Protein AF-A0A2W5EK81-F1 (afdb_monomer_lite)

Sequence (84 aa):
MTKEEILEIIKRIKNFETTELVFALKKRNTINGYIMQLGNFEYLNSKNYWHVLTFEKKEEWDATRNIDLIRLFPGDAFAKITKK

Organism: NCBI:txid151895

Structure (mmCIF, N/CA/C/O backbone):
data_AF-A0A2W5EK81-F1
#
_entry.id   AF-A0A2W5EK81-F1
#
loop_
_atom_site.group_PDB
_atom_site.id
_atom_site.type_symbol
_atom_site.label_atom_id
_atom_site.label_alt_id
_atom_site.label_comp_id
_atom_site.label_asym_id
_atom_site.label_entity_id
_atom_site.label_seq_id
_atom_site.pdbx_PDB_ins_code
_atom_site.Cartn_x
_atom_site.Cartn_y
_atom_site.Cartn_z
_atom_site.occupancy
_atom_site.B_iso_or_equiv
_atom_site.auth_seq_id
_atom_site.auth_comp_id
_atom_site.auth_asym_id
_atom_site.auth_atom_id
_atom_site.pdbx_PDB_model_num
ATOM 1 N N . MET A 1 1 ? -7.601 0.338 9.185 1.00 92.81 1 MET A N 1
ATOM 2 C CA . MET A 1 1 ? -6.444 0.604 10.057 1.00 92.81 1 MET A CA 1
ATOM 3 C C . MET A 1 1 ? -6.134 2.088 9.979 1.00 92.81 1 MET A C 1
ATOM 5 O O . MET A 1 1 ? -6.399 2.696 8.939 1.00 92.81 1 MET A O 1
ATOM 9 N N . THR A 1 2 ? -5.639 2.673 11.063 1.00 94.56 2 THR A N 1
ATOM 10 C CA . THR A 1 2 ? -5.195 4.071 11.082 1.00 94.56 2 THR A CA 1
ATOM 11 C C . THR A 1 2 ? -3.875 4.216 10.325 1.00 94.56 2 THR A C 1
ATOM 13 O O . THR A 1 2 ? -3.164 3.233 10.086 1.00 94.56 2 THR A O 1
ATOM 16 N N . LYS A 1 3 ? -3.526 5.449 9.945 1.00 94.56 3 LYS A N 1
ATOM 17 C CA . LYS A 1 3 ? -2.241 5.710 9.287 1.00 94.56 3 LYS A CA 1
ATOM 18 C C . LYS A 1 3 ? -1.072 5.338 10.205 1.00 94.56 3 LYS A C 1
ATOM 20 O O . LYS A 1 3 ? -0.099 4.771 9.722 1.00 94.56 3 LYS A O 1
ATOM 25 N N . GLU A 1 4 ? -1.173 5.611 11.511 1.00 95.25 4 GLU A N 1
ATOM 26 C CA . GLU A 1 4 ? -0.122 5.305 12.485 1.00 95.25 4 GLU A CA 1
ATOM 27 C C . GLU A 1 4 ? 0.150 3.802 12.575 1.00 95.25 4 GLU A C 1
ATOM 29 O O . GLU A 1 4 ? 1.311 3.397 12.526 1.00 95.25 4 GLU A O 1
ATOM 34 N N . GLU A 1 5 ? -0.902 2.976 12.620 1.00 94.75 5 GLU A N 1
ATOM 35 C CA . GLU A 1 5 ? -0.770 1.514 12.635 1.00 94.75 5 GLU A CA 1
ATOM 36 C C . GLU A 1 5 ? -0.034 1.004 11.389 1.00 94.75 5 GLU A C 1
ATOM 38 O O . GLU A 1 5 ? 0.878 0.180 11.477 1.00 94.75 5 GLU A O 1
ATOM 43 N N . ILE A 1 6 ? -0.411 1.510 10.212 1.00 94.12 6 ILE A N 1
ATOM 44 C CA . ILE A 1 6 ? 0.189 1.089 8.941 1.00 94.12 6 ILE A CA 1
ATOM 45 C C . ILE A 1 6 ? 1.648 1.558 8.858 1.00 94.12 6 ILE A C 1
ATOM 47 O O . ILE A 1 6 ? 2.519 0.781 8.466 1.00 94.12 6 ILE A O 1
ATOM 51 N N . LEU A 1 7 ? 1.945 2.791 9.283 1.00 92.94 7 LEU A N 1
ATOM 52 C CA . LEU A 1 7 ? 3.313 3.310 9.341 1.00 92.94 7 LEU A CA 1
ATOM 53 C C . LEU A 1 7 ? 4.197 2.495 10.283 1.00 92.94 7 LEU A C 1
ATOM 55 O O . LEU A 1 7 ? 5.358 2.255 9.961 1.00 92.94 7 LEU A O 1
ATOM 59 N N . GLU A 1 8 ? 3.681 2.060 11.432 1.00 94.06 8 GLU A N 1
ATOM 60 C CA . GLU A 1 8 ? 4.445 1.222 12.356 1.00 94.06 8 GLU A CA 1
ATOM 61 C C . GLU A 1 8 ? 4.793 -0.138 11.733 1.00 94.06 8 GLU A C 1
ATOM 63 O O . GLU A 1 8 ? 5.934 -0.594 11.839 1.00 94.06 8 GLU A O 1
ATOM 68 N N . ILE A 1 9 ? 3.850 -0.752 11.013 1.00 92.94 9 ILE A N 1
ATOM 69 C CA . ILE A 1 9 ? 4.088 -1.999 10.271 1.00 92.94 9 ILE A CA 1
ATOM 70 C C . ILE A 1 9 ? 5.168 -1.793 9.207 1.00 92.94 9 ILE A C 1
ATOM 72 O O . ILE A 1 9 ? 6.125 -2.565 9.147 1.00 92.94 9 ILE A O 1
ATOM 76 N N . ILE A 1 10 ? 5.049 -0.732 8.408 1.00 90.56 10 ILE A N 1
ATOM 77 C CA . ILE A 1 10 ? 6.013 -0.395 7.356 1.00 90.56 10 ILE A CA 1
ATOM 78 C C . ILE A 1 10 ? 7.406 -0.157 7.944 1.00 90.56 10 ILE A C 1
ATOM 80 O O . ILE A 1 10 ? 8.378 -0.712 7.443 1.00 90.56 10 ILE A O 1
ATOM 84 N N . LYS A 1 11 ? 7.518 0.597 9.045 1.00 90.81 11 LYS A N 1
ATOM 85 C CA . LYS A 1 11 ? 8.800 0.863 9.723 1.00 90.81 11 LYS A CA 1
ATOM 86 C C . LYS A 1 11 ? 9.501 -0.414 10.190 1.00 90.81 11 LYS A C 1
ATOM 88 O O . LYS A 1 11 ? 10.729 -0.466 10.199 1.00 90.81 11 LYS A O 1
ATOM 93 N N . ARG A 1 12 ? 8.746 -1.450 10.570 1.00 92.88 12 ARG A N 1
ATOM 94 C CA . ARG A 1 12 ? 9.306 -2.763 10.944 1.00 92.88 12 ARG A CA 1
ATOM 95 C C . ARG A 1 12 ? 9.829 -3.545 9.732 1.00 92.88 12 ARG A C 1
ATOM 97 O O . ARG A 1 12 ? 10.652 -4.444 9.897 1.00 92.88 12 ARG A O 1
ATOM 104 N N . ILE A 1 13 ? 9.390 -3.209 8.520 1.00 91.62 13 ILE A N 1
ATOM 105 C CA . ILE A 1 13 ? 9.771 -3.872 7.270 1.00 91.62 13 ILE A CA 1
ATOM 106 C C . ILE A 1 13 ? 10.785 -2.988 6.532 1.00 91.62 13 ILE A C 1
ATOM 108 O O . ILE A 1 13 ? 10.419 -2.108 5.760 1.00 91.62 13 ILE A O 1
ATOM 112 N N . LYS A 1 14 ? 12.084 -3.251 6.735 1.00 80.19 14 LYS A N 1
ATOM 113 C CA . LYS A 1 14 ? 13.185 -2.436 6.174 1.00 80.19 14 LYS A CA 1
ATOM 114 C C . LYS A 1 14 ? 13.078 -2.151 4.664 1.00 80.19 14 LYS A C 1
ATOM 116 O O . LYS A 1 14 ? 13.447 -1.064 4.250 1.00 80.19 14 LYS A O 1
ATOM 121 N N . ASN A 1 15 ? 12.569 -3.098 3.869 1.00 87.44 15 ASN A N 1
ATOM 122 C CA . ASN A 1 15 ? 12.458 -2.997 2.406 1.00 87.44 15 ASN A CA 1
ATOM 123 C C . ASN A 1 15 ? 11.007 -3.194 1.939 1.00 87.44 15 ASN A C 1
ATOM 125 O O . ASN A 1 15 ? 10.722 -4.061 1.112 1.00 87.44 15 ASN A O 1
ATOM 129 N N . PHE A 1 16 ? 10.056 -2.469 2.527 1.00 86.88 16 PHE A N 1
ATOM 130 C CA . PHE A 1 16 ? 8.625 -2.697 2.288 1.00 86.88 16 PHE A CA 1
ATOM 131 C C . PHE A 1 16 ? 8.189 -2.526 0.821 1.00 86.88 16 PHE A C 1
ATOM 133 O O . PHE A 1 16 ? 7.217 -3.153 0.416 1.00 86.88 16 PHE A O 1
ATOM 140 N N . GLU A 1 17 ? 8.909 -1.737 0.020 1.00 85.75 17 GLU A N 1
ATOM 141 C CA . GLU A 1 17 ? 8.607 -1.524 -1.406 1.00 85.75 17 GLU A CA 1
ATOM 142 C C . GLU A 1 17 ? 8.883 -2.756 -2.275 1.00 85.75 17 GLU A C 1
ATOM 144 O O . GLU A 1 17 ? 8.276 -2.944 -3.327 1.00 85.75 17 GLU A O 1
ATOM 149 N N . THR A 1 18 ? 9.798 -3.618 -1.833 1.00 89.62 18 THR A N 1
ATOM 150 C CA . THR A 1 18 ? 10.161 -4.866 -2.521 1.00 89.62 18 THR A CA 1
ATOM 151 C C . THR A 1 18 ? 9.705 -6.105 -1.760 1.00 89.62 18 THR A C 1
ATOM 153 O O . THR A 1 18 ? 9.839 -7.224 -2.251 1.00 89.62 18 THR A O 1
ATOM 156 N N . THR A 1 19 ? 9.141 -5.921 -0.567 1.00 93.62 19 THR A N 1
ATOM 157 C CA . THR A 1 19 ? 8.601 -7.007 0.248 1.00 93.62 19 THR A CA 1
ATOM 158 C C . THR A 1 19 ? 7.158 -7.271 -0.146 1.00 93.62 19 THR A C 1
ATOM 160 O O . THR A 1 19 ? 6.327 -6.368 -0.102 1.00 93.62 19 THR A O 1
ATOM 163 N N . GLU A 1 20 ? 6.847 -8.522 -0.483 1.00 94.75 20 GLU A N 1
ATOM 164 C CA . GLU A 1 20 ? 5.462 -8.924 -0.701 1.00 94.75 20 GLU A CA 1
ATOM 165 C C . GLU A 1 20 ? 4.698 -8.911 0.633 1.00 94.75 20 GLU A C 1
ATOM 167 O O . GLU A 1 20 ? 5.118 -9.482 1.647 1.00 94.75 20 GLU A O 1
ATOM 172 N N . LEU A 1 21 ? 3.562 -8.228 0.622 1.00 95.81 21 LEU A N 1
ATOM 173 C CA . LEU A 1 21 ? 2.664 -8.042 1.743 1.00 95.81 21 LEU A CA 1
ATOM 174 C C . LEU A 1 21 ? 1.304 -8.642 1.412 1.00 95.81 21 LEU A C 1
ATOM 176 O O . LEU A 1 21 ? 0.806 -8.562 0.289 1.00 95.81 21 LEU A O 1
ATOM 180 N N . VAL A 1 22 ? 0.690 -9.209 2.439 1.00 96.62 22 VAL A N 1
ATOM 181 C CA . VAL A 1 22 ? -0.681 -9.697 2.426 1.00 96.62 22 VAL A CA 1
ATOM 182 C C . VAL A 1 22 ? -1.555 -8.626 3.066 1.00 96.62 22 VAL A C 1
ATOM 184 O O . VAL A 1 22 ? -1.381 -8.292 4.241 1.00 96.62 22 VAL A O 1
ATOM 187 N N . PHE A 1 23 ? -2.504 -8.092 2.303 1.00 96.38 23 PHE A N 1
ATOM 188 C CA . PHE A 1 23 ? -3.469 -7.097 2.760 1.00 96.38 23 PHE A CA 1
ATOM 189 C C . PHE A 1 23 ? -4.838 -7.761 2.897 1.00 96.38 23 PHE A C 1
ATOM 191 O O . PHE A 1 23 ? -5.569 -7.945 1.919 1.00 96.38 23 PHE A O 1
ATOM 198 N N . ALA A 1 24 ? -5.205 -8.116 4.125 1.00 96.81 24 ALA A N 1
ATOM 199 C CA . ALA A 1 24 ? -6.555 -8.568 4.429 1.00 96.81 24 ALA A CA 1
ATOM 200 C C . ALA A 1 24 ? -7.500 -7.359 4.404 1.00 96.81 24 ALA A C 1
ATOM 202 O O . ALA A 1 24 ? -7.298 -6.391 5.144 1.00 96.81 24 ALA A O 1
ATOM 203 N N . LEU A 1 25 ? -8.531 -7.402 3.557 1.00 95.75 25 LEU A N 1
ATOM 204 C CA . LEU A 1 25 ? -9.500 -6.317 3.389 1.00 95.75 25 LEU A CA 1
ATOM 205 C C . LEU A 1 25 ? -10.791 -6.612 4.160 1.00 95.75 25 LEU A C 1
ATOM 207 O O . LEU A 1 25 ? -11.254 -7.744 4.212 1.00 95.75 25 LEU A O 1
ATOM 211 N N . LYS A 1 26 ? -11.416 -5.577 4.731 1.00 94.12 26 LYS A N 1
ATOM 212 C CA . LYS A 1 26 ? -12.657 -5.732 5.518 1.00 94.12 26 LYS A CA 1
ATOM 213 C C . LYS A 1 26 ? -13.876 -6.128 4.682 1.00 94.12 26 LYS A C 1
ATOM 215 O O . LYS A 1 26 ? -14.794 -6.752 5.195 1.00 94.12 26 LYS A O 1
ATOM 220 N N . LYS A 1 27 ? -13.931 -5.678 3.424 1.00 92.94 27 LYS A N 1
ATOM 221 C CA . LYS A 1 27 ? -15.116 -5.788 2.547 1.00 92.94 27 LYS A CA 1
ATOM 222 C C . LYS A 1 27 ? -14.846 -6.537 1.239 1.00 92.94 27 LYS A C 1
ATOM 224 O O . LYS A 1 27 ? -15.691 -6.533 0.351 1.00 92.94 27 LYS A O 1
ATOM 229 N N . ARG A 1 28 ? -13.640 -7.072 1.060 1.00 90.62 28 ARG A N 1
ATOM 230 C CA . ARG A 1 28 ? -13.164 -7.670 -0.195 1.00 90.62 28 ARG A CA 1
ATOM 231 C C . ARG A 1 28 ? -12.214 -8.817 0.123 1.00 90.62 28 ARG A C 1
ATOM 233 O O . ARG A 1 28 ? -11.766 -8.942 1.258 1.00 90.62 28 ARG A O 1
ATOM 240 N N . ASN A 1 29 ? -11.878 -9.599 -0.895 1.00 92.75 29 ASN A N 1
ATOM 241 C CA . ASN A 1 29 ? -10.870 -10.641 -0.767 1.00 92.75 29 ASN A CA 1
ATOM 242 C C . ASN A 1 29 ? -9.510 -10.046 -0.399 1.00 92.75 29 ASN A C 1
ATOM 244 O O . ASN A 1 29 ? -9.178 -8.923 -0.787 1.00 92.75 29 ASN A O 1
ATOM 248 N N . THR A 1 30 ? -8.732 -10.827 0.342 1.00 94.94 30 THR A N 1
ATOM 249 C CA . THR A 1 30 ? -7.326 -10.542 0.611 1.00 94.94 30 THR A CA 1
ATOM 250 C C . THR A 1 30 ? -6.575 -10.362 -0.700 1.00 94.94 30 THR A C 1
ATOM 252 O O . THR A 1 30 ? -6.757 -11.139 -1.637 1.00 94.94 30 THR A O 1
ATOM 255 N N . ILE A 1 31 ? -5.728 -9.340 -0.751 1.00 95.12 31 ILE A N 1
ATOM 256 C CA . ILE A 1 31 ? -4.847 -9.083 -1.887 1.00 95.12 31 ILE A CA 1
ATOM 257 C C . ILE A 1 31 ? -3.397 -9.264 -1.451 1.00 95.12 31 ILE A C 1
ATOM 259 O O . ILE A 1 31 ? -3.039 -8.926 -0.324 1.00 95.12 31 ILE A O 1
ATOM 263 N N . ASN A 1 32 ? -2.566 -9.760 -2.361 1.00 96.06 32 ASN A N 1
ATOM 264 C CA . ASN A 1 32 ? -1.122 -9.820 -2.176 1.00 96.06 32 ASN A CA 1
ATOM 265 C C . ASN A 1 32 ? -0.470 -8.772 -3.074 1.00 96.06 32 ASN A C 1
ATOM 267 O O . ASN A 1 32 ? -0.886 -8.587 -4.224 1.00 96.06 32 ASN A O 1
ATOM 271 N N . GLY A 1 33 ? 0.538 -8.076 -2.566 1.00 95.38 33 GLY A N 1
ATOM 272 C CA . GLY A 1 33 ? 1.175 -7.011 -3.324 1.00 95.38 33 GLY A CA 1
ATOM 273 C C . GLY A 1 33 ? 2.242 -6.256 -2.555 1.00 95.38 33 GLY A C 1
ATOM 274 O O . GLY A 1 33 ? 2.754 -6.727 -1.548 1.00 95.38 33 GLY A O 1
ATOM 275 N N . TYR A 1 34 ? 2.545 -5.058 -3.029 1.00 95.50 34 TYR A N 1
ATOM 276 C CA . TYR A 1 34 ? 3.633 -4.216 -2.551 1.00 95.50 34 TYR A CA 1
ATOM 277 C C . TYR A 1 34 ? 3.092 -2.825 -2.258 1.00 95.50 34 TYR A C 1
ATOM 279 O O . TYR A 1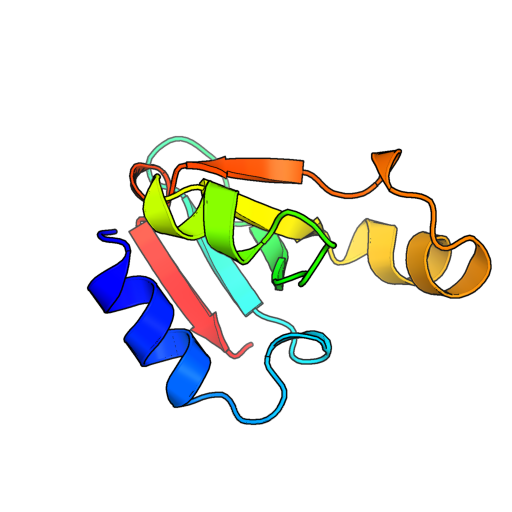 34 ? 2.250 -2.319 -3.003 1.00 95.50 34 TYR A O 1
ATOM 287 N N . ILE A 1 35 ? 3.571 -2.197 -1.186 1.00 94.25 35 ILE A N 1
ATOM 288 C CA . ILE A 1 35 ? 3.304 -0.774 -0.961 1.00 94.25 35 ILE A CA 1
ATOM 289 C C . ILE A 1 35 ? 4.277 0.018 -1.829 1.00 94.25 35 ILE A C 1
ATOM 291 O O . ILE A 1 35 ? 5.479 -0.209 -1.764 1.00 94.25 35 ILE A O 1
ATOM 295 N N . MET A 1 36 ? 3.759 0.956 -2.614 1.00 92.88 36 MET A N 1
ATOM 296 C CA . MET A 1 36 ? 4.562 1.758 -3.538 1.00 92.88 36 MET A CA 1
ATOM 297 C C . MET A 1 36 ? 4.750 3.179 -3.007 1.00 92.88 36 MET A C 1
ATOM 299 O O . MET A 1 36 ? 3.772 3.834 -2.637 1.00 92.88 36 MET A O 1
ATOM 303 N N . GLN A 1 37 ? 5.982 3.694 -3.030 1.00 90.31 37 GLN A N 1
ATOM 304 C CA . GLN A 1 37 ? 6.231 5.121 -2.834 1.00 90.31 37 GLN A CA 1
ATOM 305 C C . GLN A 1 37 ? 6.245 5.842 -4.182 1.00 90.31 37 GLN A C 1
ATOM 307 O O . GLN A 1 37 ? 7.212 5.800 -4.934 1.00 90.31 37 GLN A O 1
ATOM 312 N N . LEU A 1 38 ? 5.138 6.512 -4.498 1.00 87.94 38 LEU A N 1
ATOM 313 C CA . LEU A 1 38 ? 5.063 7.442 -5.626 1.00 87.94 38 LEU A CA 1
ATOM 314 C C . LEU A 1 38 ? 5.307 8.880 -5.152 1.00 87.94 38 LEU A C 1
ATOM 316 O O . LEU A 1 38 ? 5.259 9.159 -3.957 1.00 87.94 38 LEU A O 1
ATOM 320 N N . GLY A 1 39 ? 5.504 9.823 -6.077 1.00 86.44 39 GLY A N 1
ATOM 321 C CA . GLY A 1 39 ? 5.816 11.223 -5.738 1.00 86.44 39 GLY A CA 1
ATOM 322 C C . GLY A 1 39 ? 4.782 11.935 -4.847 1.00 86.44 39 GLY A C 1
ATOM 323 O O . GLY A 1 39 ? 5.097 12.936 -4.219 1.00 86.44 39 GLY A O 1
ATOM 324 N N . ASN A 1 40 ? 3.557 11.411 -4.746 1.00 87.19 40 ASN A N 1
ATOM 325 C CA . ASN A 1 40 ? 2.492 11.919 -3.875 1.00 87.19 40 ASN A CA 1
ATOM 326 C C . ASN A 1 40 ? 2.266 11.073 -2.604 1.00 87.19 40 ASN A C 1
ATOM 328 O O . ASN A 1 40 ? 1.240 11.235 -1.938 1.00 87.19 40 ASN A O 1
ATOM 332 N N . PHE A 1 41 ? 3.193 10.172 -2.265 1.00 87.19 41 PHE A N 1
ATOM 333 C CA . PHE A 1 41 ? 3.064 9.232 -1.149 1.00 87.19 41 PHE A CA 1
ATOM 334 C C . PHE A 1 41 ? 2.822 9.937 0.191 1.00 87.19 41 PHE A C 1
ATOM 336 O O . PHE A 1 41 ? 1.881 9.576 0.892 1.00 87.19 41 PHE A O 1
ATOM 343 N N . GLU A 1 42 ? 3.599 10.974 0.518 1.00 88.12 42 GLU A N 1
ATOM 344 C CA . GLU A 1 42 ? 3.456 11.726 1.778 1.00 88.12 42 GLU A CA 1
ATOM 345 C C . GLU A 1 42 ? 2.114 12.461 1.884 1.00 88.12 42 GLU A C 1
ATOM 347 O O . GLU A 1 42 ? 1.487 12.514 2.941 1.00 88.12 42 GLU A O 1
ATOM 352 N N . TYR A 1 43 ? 1.624 13.001 0.769 1.00 91.75 43 TYR A N 1
ATOM 353 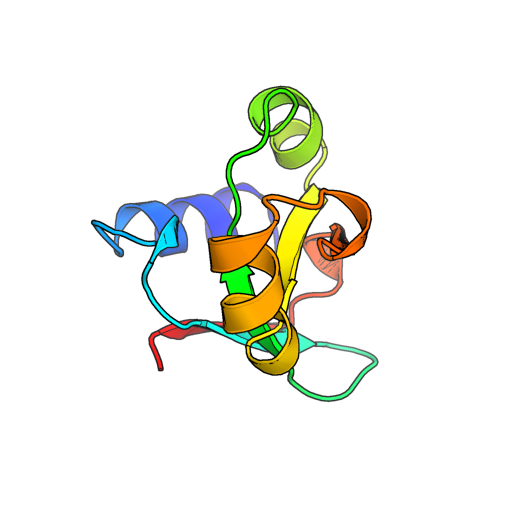C CA . TYR A 1 43 ? 0.327 13.668 0.749 1.00 91.75 43 TYR A CA 1
ATOM 354 C C . TYR A 1 43 ? -0.825 12.676 0.952 1.00 91.75 43 TYR A C 1
ATOM 356 O O . TYR A 1 43 ? -1.754 12.931 1.724 1.00 91.75 43 TYR A O 1
ATOM 364 N N . LEU A 1 44 ? -0.774 11.536 0.258 1.00 92.31 44 LEU A N 1
ATOM 365 C CA . LEU A 1 44 ? -1.832 10.530 0.298 1.00 92.31 44 LEU A CA 1
ATOM 366 C C . LEU A 1 44 ? -1.847 9.766 1.622 1.00 92.31 44 LEU A C 1
ATOM 368 O O . LEU A 1 44 ? -2.919 9.611 2.210 1.00 92.31 44 LEU A O 1
ATOM 372 N N . ASN A 1 45 ? -0.689 9.361 2.143 1.00 90.19 45 ASN A N 1
ATOM 373 C CA . ASN A 1 45 ? -0.620 8.629 3.408 1.00 90.19 45 ASN A CA 1
ATOM 374 C C . ASN A 1 45 ? -1.039 9.502 4.609 1.00 90.19 45 ASN A C 1
ATOM 376 O O . ASN A 1 45 ? -1.655 8.992 5.546 1.00 90.19 45 ASN A O 1
ATOM 380 N N . SER A 1 46 ? -0.834 10.826 4.544 1.00 90.56 46 SER A N 1
ATOM 381 C CA . SER A 1 46 ? -1.317 11.782 5.548 1.00 90.56 46 SER A CA 1
ATOM 382 C C . SER A 1 46 ? -2.847 11.781 5.635 1.00 90.56 46 SER A C 1
ATOM 384 O O . SER A 1 46 ? -3.420 11.911 6.719 1.00 90.56 46 SER A O 1
ATOM 386 N N . LYS A 1 47 ? -3.510 11.516 4.502 1.00 95.06 47 LYS A N 1
ATOM 387 C CA . LYS A 1 47 ? -4.960 11.305 4.381 1.00 95.06 47 LYS A CA 1
ATOM 388 C C . LYS A 1 47 ? -5.390 9.844 4.570 1.00 95.06 47 LYS A C 1
ATOM 390 O O . LYS A 1 47 ? -6.541 9.518 4.296 1.00 95.06 47 LYS A O 1
ATOM 395 N N . ASN A 1 48 ? -4.487 8.974 5.020 1.00 95.62 48 ASN A N 1
ATOM 396 C CA . ASN A 1 48 ? -4.684 7.531 5.151 1.00 95.62 48 ASN A CA 1
ATOM 397 C C . ASN A 1 48 ? -4.993 6.819 3.820 1.00 95.62 48 ASN A C 1
ATOM 399 O O . ASN A 1 48 ? -5.815 5.910 3.784 1.00 95.62 48 ASN A O 1
ATOM 403 N N . TYR A 1 49 ? -4.346 7.210 2.722 1.00 96.19 49 TYR A N 1
ATOM 404 C CA . TYR A 1 49 ? -4.414 6.504 1.440 1.00 96.19 49 TYR A CA 1
ATOM 405 C C . TYR A 1 49 ? -3.064 5.900 1.059 1.00 96.19 49 TYR A C 1
ATOM 407 O O . TYR A 1 49 ? -2.016 6.521 1.228 1.00 96.19 49 TYR A O 1
ATOM 415 N N . TRP A 1 50 ? -3.108 4.688 0.511 1.00 94.94 50 TRP A N 1
ATOM 416 C CA . TRP A 1 50 ? -1.939 3.842 0.306 1.00 94.94 50 TRP A CA 1
ATOM 417 C C . TRP A 1 50 ? -1.926 3.278 -1.107 1.00 94.94 50 TRP A C 1
ATOM 419 O O . TRP A 1 50 ? -2.897 2.660 -1.548 1.00 94.94 50 TRP A O 1
ATOM 429 N N . HIS A 1 51 ? -0.820 3.494 -1.810 1.00 94.94 51 HIS A N 1
ATOM 430 C CA . HIS A 1 51 ? -0.577 2.910 -3.123 1.00 94.94 51 HIS A CA 1
ATOM 431 C C . HIS A 1 51 ? -0.163 1.455 -2.975 1.00 94.94 51 HIS A C 1
ATOM 433 O O . HIS A 1 51 ? 0.827 1.155 -2.307 1.00 94.94 51 HIS A O 1
ATOM 439 N N . VAL A 1 52 ? -0.914 0.563 -3.609 1.00 95.25 52 VAL A N 1
ATOM 440 C CA . VAL A 1 52 ? -0.663 -0.875 -3.594 1.00 95.25 52 VAL A CA 1
ATOM 441 C C . VAL A 1 52 ? -0.552 -1.379 -5.025 1.00 95.25 52 VAL A C 1
ATOM 443 O O . VAL A 1 52 ? -1.480 -1.239 -5.825 1.00 95.25 52 VAL A O 1
ATOM 446 N N . LEU A 1 53 ? 0.580 -2.000 -5.332 1.00 96.00 53 LEU A N 1
ATOM 447 C CA . LEU A 1 53 ? 0.798 -2.752 -6.561 1.00 96.00 53 LEU A CA 1
ATOM 448 C C . LEU A 1 53 ? 0.487 -4.223 -6.290 1.00 96.00 53 LEU A C 1
ATOM 450 O O . LEU A 1 53 ? 1.107 -4.836 -5.426 1.00 96.00 53 LEU A O 1
ATOM 454 N N . THR A 1 54 ? -0.472 -4.802 -7.006 1.00 95.00 54 THR A N 1
ATOM 455 C CA . THR A 1 54 ? -0.807 -6.226 -6.857 1.00 95.00 54 THR A CA 1
ATOM 456 C C . THR A 1 54 ? 0.319 -7.110 -7.380 1.00 95.00 54 THR A C 1
ATOM 458 O O . THR A 1 54 ? 0.954 -6.768 -8.377 1.00 95.00 54 THR A O 1
ATOM 461 N N . PHE A 1 55 ? 0.520 -8.275 -6.763 1.00 93.62 55 PHE A N 1
ATOM 462 C CA . PHE A 1 55 ? 1.551 -9.240 -7.162 1.00 93.62 55 PHE A CA 1
ATOM 463 C C . PHE A 1 5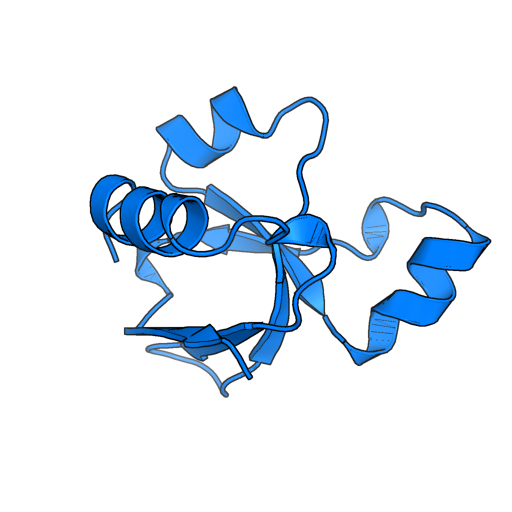5 ? 1.512 -9.568 -8.665 1.00 93.62 55 PHE A C 1
ATOM 465 O O . PHE A 1 55 ? 2.535 -9.505 -9.338 1.00 93.62 55 PHE A O 1
ATOM 472 N N . GLU A 1 56 ? 0.315 -9.790 -9.215 1.00 93.94 56 GLU A N 1
ATOM 473 C CA . GLU A 1 56 ? 0.079 -10.089 -10.640 1.00 93.94 56 GLU A CA 1
ATOM 474 C C . GLU A 1 56 ? 0.578 -8.996 -11.597 1.00 93.94 56 GLU A C 1
ATOM 476 O O . GLU A 1 56 ? 0.803 -9.251 -12.775 1.00 93.94 56 GLU A O 1
ATOM 481 N N . LYS A 1 57 ? 0.730 -7.762 -11.105 1.00 94.88 57 LYS A N 1
ATOM 482 C CA . LYS A 1 57 ? 1.163 -6.602 -11.890 1.00 94.88 57 LYS A CA 1
ATOM 483 C C . LYS A 1 57 ? 2.615 -6.215 -11.638 1.00 94.88 57 LYS A C 1
ATOM 485 O O . LYS A 1 57 ? 3.086 -5.240 -12.219 1.00 94.88 57 LYS A O 1
ATOM 490 N N . LYS A 1 58 ? 3.336 -6.965 -10.798 1.00 93.56 58 LYS A N 1
ATOM 491 C CA . LYS A 1 58 ? 4.717 -6.643 -10.433 1.00 93.56 58 LYS A CA 1
ATOM 492 C C . LYS A 1 58 ? 5.665 -6.725 -11.625 1.00 93.56 58 LYS A C 1
ATOM 494 O O . LYS A 1 58 ? 6.422 -5.788 -11.839 1.00 93.56 58 LYS A O 1
ATOM 499 N N . GLU A 1 59 ? 5.568 -7.791 -12.413 1.00 93.81 59 GLU A N 1
ATOM 500 C CA . GLU A 1 59 ? 6.413 -7.992 -13.597 1.00 93.81 59 GLU A CA 1
ATOM 501 C C . GLU A 1 59 ? 6.201 -6.882 -14.638 1.00 93.81 59 GLU A C 1
ATOM 503 O O . GLU A 1 59 ? 7.154 -6.268 -15.115 1.00 93.81 59 GLU A O 1
ATOM 508 N N . GLU A 1 60 ? 4.938 -6.545 -14.913 1.00 94.69 60 GLU A N 1
ATOM 509 C CA . GLU A 1 60 ? 4.580 -5.463 -15.835 1.00 94.69 60 GLU A CA 1
ATOM 510 C C . GLU A 1 60 ? 5.088 -4.102 -15.330 1.00 94.69 60 GLU A C 1
ATOM 512 O O . GLU A 1 60 ? 5.622 -3.303 -16.103 1.00 94.69 60 GLU A O 1
ATOM 517 N N . TRP A 1 61 ? 4.987 -3.848 -14.023 1.00 94.50 61 TRP A N 1
ATOM 518 C CA . TRP A 1 61 ? 5.531 -2.645 -13.398 1.00 94.50 61 TRP A CA 1
ATOM 519 C C . TRP A 1 61 ? 7.058 -2.569 -13.498 1.00 94.50 61 TRP A C 1
ATOM 521 O O . TRP A 1 61 ? 7.590 -1.495 -13.773 1.00 94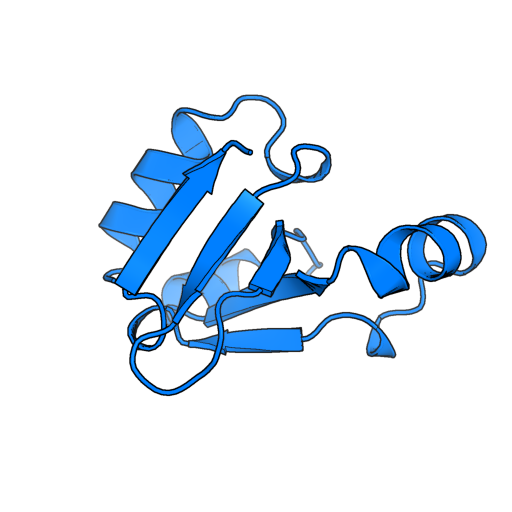.50 61 TRP A O 1
ATOM 531 N N . ASP A 1 62 ? 7.773 -3.675 -13.292 1.00 92.00 62 ASP A N 1
ATOM 532 C CA . ASP A 1 62 ? 9.235 -3.688 -13.395 1.00 92.00 62 ASP A CA 1
ATOM 533 C C . ASP A 1 62 ? 9.713 -3.383 -14.817 1.00 92.00 62 ASP A C 1
ATOM 535 O O . ASP A 1 62 ? 10.714 -2.683 -14.981 1.00 92.00 62 ASP A O 1
ATOM 539 N N . ALA A 1 63 ? 8.972 -3.841 -15.829 1.00 95.44 63 ALA A N 1
ATOM 540 C CA . ALA A 1 63 ? 9.282 -3.589 -17.232 1.00 95.44 63 ALA A CA 1
ATOM 541 C C . ALA A 1 63 ? 8.915 -2.167 -17.691 1.00 95.44 63 ALA A C 1
ATOM 543 O O . ALA A 1 63 ? 9.665 -1.545 -18.441 1.00 95.44 63 ALA A O 1
ATOM 544 N N . THR A 1 64 ? 7.757 -1.653 -17.267 1.00 95.19 64 THR A N 1
ATOM 545 C CA . THR A 1 64 ? 7.162 -0.437 -17.861 1.00 95.19 64 THR A CA 1
ATOM 546 C C . THR A 1 64 ? 7.178 0.780 -16.948 1.00 95.19 64 THR A C 1
ATOM 548 O O . THR A 1 64 ? 7.078 1.905 -17.431 1.00 95.19 64 THR A O 1
ATOM 551 N N . ARG A 1 65 ? 7.249 0.572 -15.627 1.00 92.69 65 ARG A N 1
ATOM 552 C CA . ARG A 1 65 ? 6.974 1.594 -14.603 1.00 92.69 65 ARG A CA 1
ATOM 553 C C . ARG A 1 65 ? 5.628 2.301 -14.809 1.00 92.69 65 ARG A C 1
ATOM 555 O O . ARG A 1 65 ? 5.471 3.466 -14.445 1.00 92.69 65 ARG A O 1
ATOM 562 N N . ASN A 1 66 ? 4.650 1.591 -15.377 1.00 91.81 66 ASN A N 1
ATOM 563 C CA . ASN A 1 66 ? 3.328 2.133 -15.656 1.00 91.81 66 ASN A CA 1
ATOM 564 C C . ASN A 1 66 ? 2.523 2.361 -14.364 1.00 91.81 66 ASN A C 1
ATOM 566 O O . ASN A 1 66 ? 2.152 1.420 -13.662 1.00 91.81 66 ASN A O 1
ATOM 570 N N . ILE A 1 67 ? 2.231 3.627 -14.066 1.00 90.25 67 ILE A N 1
ATOM 571 C CA . ILE A 1 67 ? 1.540 4.061 -12.843 1.00 90.25 67 ILE 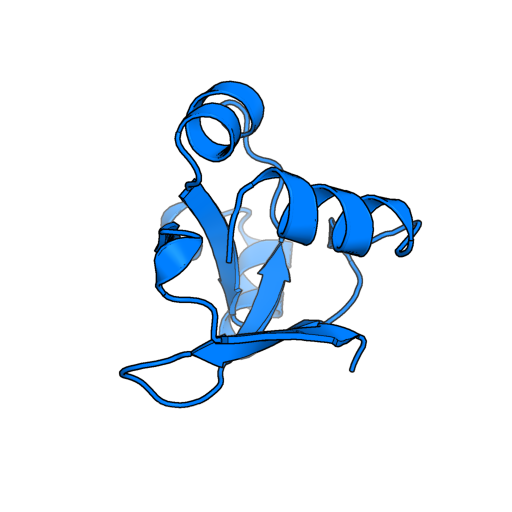A CA 1
ATOM 572 C C . ILE A 1 67 ? 0.088 3.565 -12.800 1.00 90.25 67 ILE A C 1
ATOM 574 O O . ILE A 1 67 ? -0.428 3.325 -11.708 1.00 90.25 67 ILE A O 1
ATOM 578 N N . ASP A 1 68 ? -0.544 3.317 -13.950 1.00 91.88 68 ASP A N 1
ATOM 579 C CA . ASP A 1 68 ? -1.919 2.803 -14.030 1.00 91.88 68 ASP A CA 1
ATOM 580 C C . ASP A 1 68 ? -2.087 1.400 -13.414 1.00 91.88 68 ASP A C 1
ATOM 582 O O . ASP A 1 68 ? -3.202 0.963 -13.120 1.00 91.88 68 ASP A O 1
ATOM 586 N N . LEU A 1 69 ? -0.983 0.687 -13.164 1.00 92.38 69 LEU A N 1
ATOM 587 C CA . LEU A 1 69 ? -0.987 -0.616 -12.493 1.00 92.38 69 LEU A CA 1
ATOM 588 C C . LEU A 1 69 ? -1.180 -0.521 -10.979 1.00 92.38 69 LEU A C 1
ATOM 590 O O . LEU A 1 6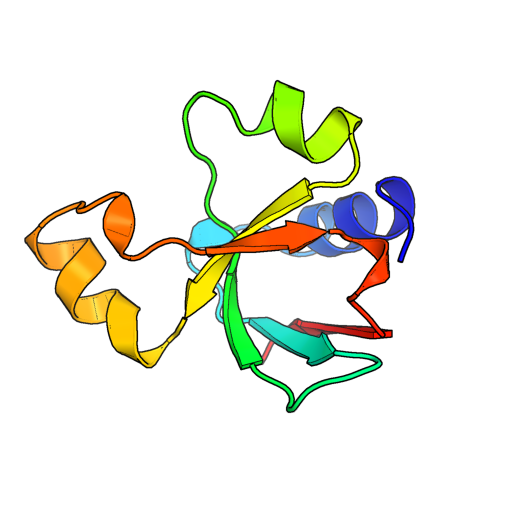9 ? -1.493 -1.520 -10.322 1.00 92.38 69 LEU A O 1
ATOM 594 N N . ILE A 1 70 ? -0.982 0.668 -10.416 1.00 94.31 70 ILE A N 1
ATOM 595 C CA . ILE A 1 70 ? -1.020 0.908 -8.981 1.00 94.31 70 ILE A CA 1
ATOM 596 C C . ILE A 1 70 ? -2.439 1.282 -8.578 1.00 94.31 70 ILE A C 1
ATOM 598 O O . ILE A 1 70 ? -3.085 2.147 -9.166 1.00 94.31 70 ILE A O 1
ATOM 602 N N . ARG A 1 71 ? -2.933 0.636 -7.523 1.00 93.62 71 ARG A N 1
ATOM 603 C CA . ARG A 1 71 ? -4.259 0.912 -6.973 1.00 93.62 71 ARG A CA 1
ATOM 604 C C . ARG A 1 71 ? -4.144 1.672 -5.668 1.00 93.62 71 ARG A C 1
ATOM 606 O O . ARG A 1 71 ? -3.367 1.311 -4.788 1.00 93.62 71 ARG A O 1
ATOM 613 N N . LEU A 1 72 ? -4.979 2.692 -5.523 1.00 94.38 72 LEU A N 1
ATOM 614 C CA . LEU A 1 72 ? -5.090 3.452 -4.290 1.00 94.38 72 LEU A CA 1
ATOM 615 C C . LEU A 1 72 ? -6.111 2.801 -3.353 1.00 94.38 72 LEU A C 1
ATOM 617 O O . LEU A 1 72 ? -7.260 2.571 -3.735 1.00 94.38 72 LEU A O 1
ATOM 621 N N . PHE A 1 73 ? -5.708 2.551 -2.111 1.00 95.19 73 PHE A N 1
ATOM 622 C CA . PHE A 1 73 ? -6.580 2.011 -1.072 1.00 95.19 73 PHE A CA 1
ATOM 623 C C . PHE A 1 73 ? -6.688 2.972 0.112 1.00 95.19 73 PHE A C 1
ATOM 625 O O . PHE A 1 73 ? -5.666 3.467 0.588 1.00 95.19 73 PHE A O 1
ATOM 632 N N . PRO A 1 74 ? -7.899 3.210 0.644 1.00 95.94 74 PRO A N 1
ATOM 633 C CA . PRO A 1 74 ? -8.041 3.855 1.939 1.00 95.94 74 PRO A CA 1
ATOM 634 C C . PRO A 1 74 ? -7.572 2.890 3.036 1.00 95.94 74 PRO A C 1
ATOM 636 O O . PRO A 1 74 ? -7.948 1.716 3.043 1.00 95.94 74 PRO A O 1
ATOM 639 N N . GLY A 1 75 ? -6.790 3.377 3.994 1.00 94.56 75 GLY A N 1
ATOM 640 C CA . GLY A 1 75 ? -6.233 2.578 5.085 1.00 94.56 75 GLY A CA 1
ATOM 641 C C . GLY A 1 75 ? -7.311 1.926 5.949 1.00 94.56 75 GLY A C 1
ATOM 642 O O . GLY A 1 75 ? -7.142 0.816 6.458 1.00 94.56 75 GLY A O 1
ATOM 643 N N . ASP A 1 76 ? -8.484 2.552 6.039 1.00 95.56 76 ASP A N 1
ATOM 644 C CA . ASP A 1 76 ? -9.667 2.023 6.718 1.00 95.56 76 ASP A CA 1
ATOM 645 C C . ASP A 1 76 ? -10.233 0.743 6.098 1.00 95.56 76 ASP A C 1
ATOM 647 O O . ASP A 1 76 ? -10.892 -0.028 6.809 1.00 95.56 76 ASP A O 1
ATOM 651 N N . ALA A 1 77 ? -9.938 0.479 4.819 1.00 95.44 77 ALA A N 1
ATOM 652 C CA . ALA A 1 77 ? -10.309 -0.764 4.149 1.00 95.44 77 ALA A CA 1
ATOM 653 C C . ALA A 1 77 ? -9.455 -1.956 4.595 1.00 95.44 77 ALA A C 1
ATOM 655 O O . ALA A 1 77 ? -9.931 -3.092 4.513 1.00 95.44 77 ALA A O 1
ATOM 656 N N . PHE A 1 78 ? -8.238 -1.722 5.094 1.00 96.56 78 PHE A N 1
ATOM 657 C CA . PHE A 1 78 ? -7.398 -2.786 5.629 1.00 96.56 78 PHE A CA 1
ATOM 658 C C . PHE A 1 78 ? -7.947 -3.263 6.976 1.00 96.56 78 PHE A C 1
ATOM 660 O O . PHE A 1 78 ? -8.228 -2.468 7.884 1.00 96.56 78 PHE A O 1
ATOM 667 N N . ALA A 1 79 ? -8.115 -4.578 7.081 1.00 96.06 79 ALA A N 1
ATOM 668 C CA . ALA A 1 79 ? -8.346 -5.299 8.325 1.00 96.06 79 ALA A CA 1
ATOM 669 C C . ALA A 1 79 ? -7.012 -5.692 8.976 1.00 96.06 79 ALA A C 1
ATOM 671 O O . ALA A 1 79 ? -6.875 -5.581 10.190 1.00 96.06 79 ALA A O 1
ATOM 672 N N . LYS A 1 80 ? -6.035 -6.134 8.171 1.00 95.19 80 LYS A N 1
ATOM 673 C CA . LYS A 1 80 ? -4.691 -6.518 8.621 1.00 95.19 80 LYS A CA 1
ATOM 674 C C . LYS A 1 80 ? -3.690 -6.416 7.468 1.00 95.19 80 LYS A C 1
ATOM 676 O O . LYS A 1 80 ? -4.049 -6.698 6.327 1.00 95.19 80 LYS A O 1
ATOM 681 N N . ILE A 1 81 ? -2.442 -6.074 7.780 1.00 95.38 81 ILE A N 1
ATOM 682 C CA . ILE A 1 81 ? -1.306 -6.146 6.852 1.00 95.38 81 ILE A CA 1
ATOM 683 C C . ILE A 1 81 ? -0.238 -7.037 7.482 1.00 95.38 81 ILE A C 1
ATOM 685 O O . ILE A 1 81 ? 0.120 -6.848 8.645 1.00 95.38 81 ILE A O 1
ATOM 689 N N . THR A 1 82 ? 0.261 -8.015 6.733 1.00 94.75 82 THR A N 1
ATOM 690 C CA . THR A 1 82 ? 1.334 -8.913 7.182 1.00 94.75 82 THR A CA 1
ATOM 691 C C . THR A 1 82 ? 2.355 -9.124 6.081 1.00 94.75 82 THR A C 1
ATOM 693 O O . THR A 1 82 ? 1.998 -9.203 4.911 1.00 94.75 82 THR A O 1
ATOM 696 N N . LYS A 1 83 ? 3.625 -9.263 6.460 1.00 92.31 83 LYS A N 1
ATOM 697 C CA . LYS A 1 83 ? 4.655 -9.787 5.560 1.00 92.31 83 LYS A CA 1
ATOM 698 C C . LYS A 1 83 ? 4.289 -11.218 5.151 1.00 92.31 83 LYS A C 1
ATOM 700 O O . LYS A 1 83 ? 3.869 -11.982 6.022 1.00 92.31 83 LYS A O 1
ATOM 705 N N . LYS A 1 84 ? 4.392 -11.526 3.855 1.00 83.50 84 LYS A N 1
ATOM 706 C CA . LYS A 1 84 ? 4.216 -12.890 3.346 1.00 83.50 84 LYS A CA 1
ATOM 707 C C . LYS A 1 84 ? 5.403 -13.779 3.709 1.00 83.50 84 LYS A C 1
ATOM 709 O O . LYS A 1 84 ? 6.535 -13.246 3.810 1.00 83.50 84 LYS A O 1
#

pLDDT: mean 93.03, std 3.17, range [80.19, 96.81]

Secondary structure (DSSP, 8-state):
--HHHHHHHHHHSTTTTTS-EEEEESSS--EEEEE---TTHHHHHHTTEEEEEEGGGHHHHHHH--GGGEEEEEGGGEEEEEE-

Radius of gyration: 11.9 Å; chains: 1; bounding box: 28×27×30 Å

Foldseek 3Di:
DALVVVVVQVVVVPCQQPFWKWFPFPPDHIFIFGWDDDPCQVVQSVVQKTKTQGPVCPVVCVVPVDSVNIDIDRNVRTPDMDGD